Protein AF-A0AB94IFJ3-F1 (afdb_monomer)

Structure (mmCIF, N/CA/C/O backbone):
data_AF-A0AB94IFJ3-F1
#
_entry.id   AF-A0AB94IFJ3-F1
#
loop_
_atom_site.group_PDB
_atom_site.id
_atom_site.type_symbol
_atom_site.label_atom_id
_atom_site.label_alt_id
_atom_site.label_comp_id
_atom_site.label_asym_id
_atom_site.label_entity_id
_atom_site.label_seq_id
_atom_site.pdbx_PDB_ins_code
_atom_site.Cartn_x
_atom_site.Cartn_y
_atom_site.Cartn_z
_atom_site.occupancy
_atom_site.B_iso_or_equiv
_atom_site.auth_seq_id
_atom_site.auth_comp_id
_atom_site.auth_asym_id
_atom_site.auth_atom_id
_atom_site.pdbx_PDB_model_num
ATOM 1 N N . MET A 1 1 ? -1.907 4.725 -24.377 1.00 46.44 1 MET A N 1
ATOM 2 C CA . MET A 1 1 ? -1.019 4.806 -23.190 1.00 46.44 1 MET A CA 1
ATOM 3 C C . MET A 1 1 ? -0.838 3.401 -22.624 1.00 46.44 1 MET A C 1
ATOM 5 O O . MET A 1 1 ? -1.843 2.729 -22.458 1.00 46.44 1 MET A O 1
ATOM 9 N N . LYS A 1 2 ? 0.391 2.929 -22.352 1.00 56.12 2 LYS A N 1
ATOM 10 C CA . LYS A 1 2 ? 0.575 1.689 -21.567 1.00 56.12 2 LYS A CA 1
ATOM 11 C C . LYS A 1 2 ? 0.116 1.982 -20.137 1.00 56.12 2 LYS A C 1
ATOM 13 O O . LYS A 1 2 ? 0.601 2.960 -19.565 1.00 56.12 2 LYS A O 1
ATOM 18 N N . ALA A 1 3 ? -0.823 1.201 -19.607 1.00 54.91 3 ALA A N 1
ATOM 19 C CA . ALA A 1 3 ? -1.236 1.318 -18.214 1.00 54.91 3 ALA A CA 1
ATOM 20 C C . ALA A 1 3 ? 0.004 1.197 -17.303 1.00 54.91 3 ALA A C 1
ATOM 22 O O . ALA A 1 3 ? 0.917 0.433 -17.637 1.00 54.91 3 ALA A O 1
ATOM 23 N N . PRO A 1 4 ? 0.096 1.973 -16.209 1.00 64.62 4 PRO A N 1
ATOM 24 C CA . PRO A 1 4 ? 1.156 1.773 -15.228 1.00 64.62 4 PRO A CA 1
ATOM 25 C C . PRO A 1 4 ? 1.127 0.315 -14.757 1.00 64.62 4 PRO A C 1
ATOM 27 O O . PRO A 1 4 ? 0.069 -0.199 -14.403 1.00 64.62 4 PRO A O 1
ATOM 30 N N . THR A 1 5 ? 2.278 -0.359 -14.797 1.00 79.06 5 THR A N 1
ATOM 31 C CA . THR A 1 5 ? 2.421 -1.705 -14.237 1.00 79.06 5 THR A CA 1
ATOM 32 C C . THR A 1 5 ? 2.207 -1.629 -12.731 1.00 79.06 5 THR A C 1
ATOM 34 O O . THR A 1 5 ? 2.617 -0.659 -12.090 1.00 79.06 5 THR A O 1
ATOM 37 N N . GLY A 1 6 ? 1.537 -2.624 -12.161 1.00 85.62 6 GLY A N 1
ATOM 38 C CA . GLY A 1 6 ? 1.094 -2.573 -10.777 1.00 85.62 6 GLY A CA 1
ATOM 39 C C . GLY A 1 6 ? 0.359 -3.832 -10.351 1.00 85.62 6 GLY A C 1
ATOM 40 O O . GLY A 1 6 ? 0.131 -4.721 -11.170 1.00 85.62 6 GLY A O 1
ATOM 41 N N . TYR A 1 7 ? 0.006 -3.891 -9.075 1.00 92.44 7 TYR A N 1
ATOM 42 C CA . TYR A 1 7 ? -0.813 -4.953 -8.500 1.00 92.44 7 TYR A CA 1
ATOM 43 C C . TYR A 1 7 ? -1.698 -4.387 -7.391 1.00 92.44 7 TYR A C 1
ATOM 45 O O . TYR A 1 7 ? -1.360 -3.377 -6.762 1.00 92.44 7 TYR A O 1
ATOM 53 N N . ASP A 1 8 ? -2.817 -5.068 -7.166 1.00 94.50 8 ASP A N 1
ATOM 54 C CA . ASP A 1 8 ? -3.798 -4.737 -6.142 1.00 94.50 8 ASP A CA 1
ATOM 55 C C . ASP A 1 8 ? -3.830 -5.859 -5.106 1.00 94.50 8 ASP A C 1
ATOM 57 O O . ASP A 1 8 ? -3.696 -7.033 -5.459 1.00 94.50 8 ASP A O 1
ATOM 61 N N . TYR A 1 9 ? -3.997 -5.506 -3.836 1.00 95.38 9 TYR A N 1
ATOM 62 C CA . TYR A 1 9 ? -4.207 -6.471 -2.759 1.00 95.38 9 TYR A CA 1
ATOM 63 C C . TYR A 1 9 ? -4.936 -5.821 -1.583 1.00 95.38 9 TYR A C 1
ATOM 65 O O . TYR A 1 9 ? -4.997 -4.595 -1.472 1.00 95.38 9 TYR A O 1
ATOM 73 N N . GLU A 1 10 ? -5.482 -6.647 -0.699 1.00 94.56 10 GLU A N 1
ATOM 74 C CA . GLU A 1 10 ? -6.151 -6.210 0.522 1.00 94.56 10 GLU A CA 1
ATOM 75 C C . GLU A 1 10 ? -5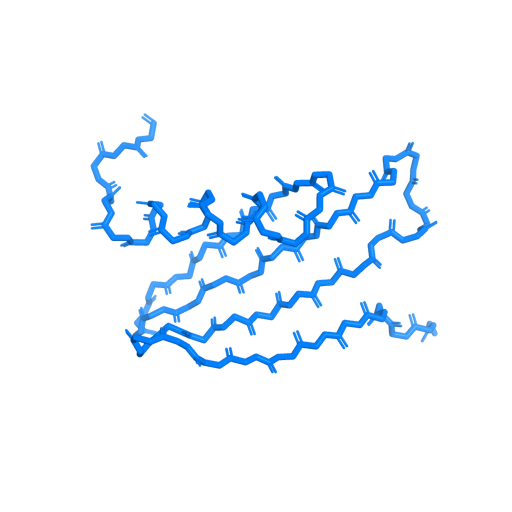.423 -6.773 1.744 1.00 94.56 10 GLU A C 1
ATOM 77 O O . GLU A 1 10 ? -5.016 -7.933 1.752 1.00 94.56 10 GLU A O 1
ATOM 82 N N . GLU A 1 11 ? -5.241 -5.941 2.767 1.00 92.81 11 GLU A N 1
ATOM 83 C CA . GLU A 1 11 ? -4.666 -6.325 4.058 1.00 92.81 11 GLU A CA 1
ATOM 84 C C . GLU A 1 11 ? -5.387 -5.540 5.162 1.00 92.81 11 GLU A C 1
ATOM 86 O O . GLU A 1 11 ? -5.523 -4.322 5.055 1.00 92.81 11 GLU A O 1
ATOM 91 N N . ASP A 1 12 ? -5.861 -6.218 6.212 1.00 90.81 12 ASP A N 1
ATOM 92 C CA . ASP A 1 12 ? -6.545 -5.605 7.364 1.00 90.81 12 ASP A CA 1
ATOM 93 C C . ASP A 1 12 ? -7.737 -4.686 6.992 1.00 90.81 12 ASP A C 1
ATOM 95 O O . ASP A 1 12 ? -7.956 -3.646 7.616 1.00 90.81 12 ASP A O 1
ATOM 99 N N . GLY A 1 13 ? -8.498 -5.024 5.941 1.00 91.50 13 GLY A N 1
ATOM 100 C CA . GLY A 1 13 ? -9.608 -4.194 5.441 1.00 91.50 13 GLY A CA 1
ATOM 101 C C . GLY A 1 13 ? -9.161 -2.898 4.747 1.00 91.50 13 GLY A C 1
ATOM 102 O O . GLY A 1 13 ? -9.950 -1.959 4.582 1.00 91.50 13 GLY A O 1
ATOM 103 N 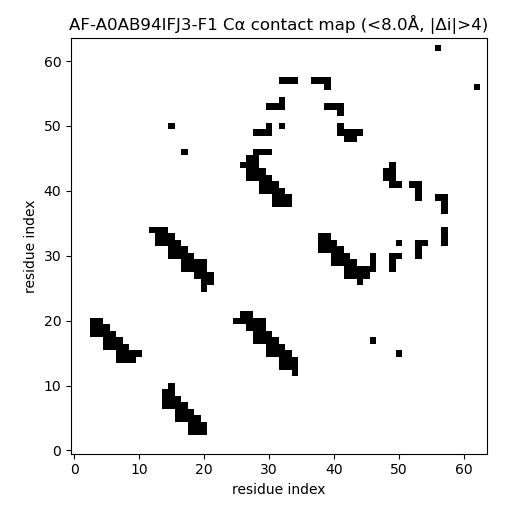N . ILE A 1 14 ? -7.884 -2.817 4.364 1.00 94.31 14 ILE A N 1
ATOM 104 C CA . ILE A 1 14 ? -7.305 -1.732 3.576 1.00 94.31 14 ILE A CA 1
ATOM 105 C C . ILE A 1 14 ? -7.004 -2.257 2.173 1.00 94.31 14 ILE A C 1
ATOM 107 O O . ILE A 1 14 ? -6.196 -3.166 1.990 1.00 94.31 14 ILE A O 1
ATOM 111 N N . LEU A 1 15 ? -7.619 -1.637 1.169 1.00 96.44 15 LEU A N 1
ATOM 112 C CA . LEU A 1 15 ? -7.351 -1.914 -0.235 1.00 96.44 15 LEU A CA 1
ATOM 113 C C . LEU A 1 15 ? -6.131 -1.113 -0.696 1.00 96.44 15 LEU A C 1
ATOM 115 O O . LEU A 1 15 ? -6.150 0.122 -0.686 1.00 96.44 15 LEU A O 1
ATOM 119 N N . TYR A 1 16 ? -5.093 -1.813 -1.140 1.00 95.81 16 TYR A N 1
ATOM 120 C CA . TYR A 1 16 ? -3.873 -1.244 -1.693 1.00 95.81 16 TYR A CA 1
ATOM 121 C C . TYR A 1 16 ? -3.824 -1.429 -3.206 1.00 95.81 16 TYR A C 1
ATOM 123 O O . TYR A 1 16 ? -4.061 -2.515 -3.727 1.00 95.81 16 TYR A O 1
ATOM 131 N N . ARG A 1 17 ? -3.432 -0.368 -3.910 1.00 95.50 17 ARG A N 1
ATOM 132 C CA . ARG A 1 17 ? -3.075 -0.393 -5.328 1.00 95.50 17 ARG A CA 1
ATOM 133 C C . ARG A 1 17 ? -1.682 0.187 -5.509 1.00 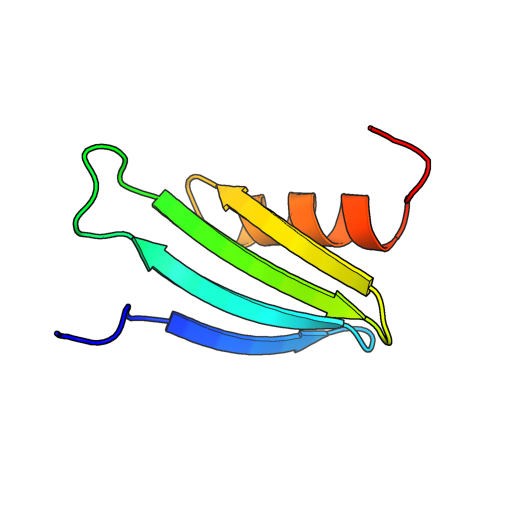95.50 17 ARG A C 1
ATOM 135 O O . ARG A 1 17 ? -1.446 1.368 -5.232 1.00 95.50 17 ARG A O 1
ATOM 142 N N . VAL A 1 18 ? -0.760 -0.648 -5.972 1.00 93.31 18 VAL A N 1
ATOM 143 C CA . VAL A 1 18 ? 0.654 -0.315 -6.160 1.00 93.31 18 VAL A CA 1
ATOM 144 C C . VAL A 1 18 ? 0.915 -0.021 -7.631 1.00 93.31 18 VAL A C 1
ATOM 146 O O . VAL A 1 18 ? 0.561 -0.813 -8.494 1.00 93.31 18 VAL A O 1
ATOM 149 N N . PHE A 1 19 ? 1.578 1.095 -7.923 1.00 91.19 19 PHE A N 1
ATOM 150 C CA . PHE A 1 19 ? 1.968 1.504 -9.268 1.00 91.19 19 PHE A CA 1
ATOM 151 C C . PHE A 1 19 ? 3.486 1.666 -9.365 1.00 91.19 19 PHE A C 1
ATOM 153 O O . PHE A 1 19 ? 4.091 2.435 -8.611 1.00 91.19 19 PHE A O 1
ATOM 160 N N . TYR A 1 20 ? 4.093 1.013 -10.353 1.00 87.06 20 TYR A N 1
ATOM 161 C CA . TYR A 1 20 ? 5.496 1.194 -10.707 1.00 87.06 20 TYR A CA 1
ATOM 162 C C . TYR A 1 20 ? 5.649 2.376 -11.669 1.00 87.06 20 TYR A C 1
ATOM 164 O O . TYR A 1 20 ? 5.208 2.344 -12.822 1.00 87.06 20 TYR A O 1
ATOM 172 N N . ILE A 1 21 ? 6.299 3.445 -11.211 1.00 83.06 21 ILE A N 1
ATOM 173 C CA . ILE A 1 21 ? 6.533 4.640 -12.021 1.00 83.06 21 ILE A CA 1
ATOM 174 C C . ILE A 1 21 ? 7.886 4.495 -12.723 1.00 83.06 21 ILE A C 1
ATOM 176 O O . ILE A 1 21 ? 8.930 4.888 -12.206 1.00 83.06 21 ILE A O 1
ATOM 180 N N . HIS A 1 22 ? 7.857 3.938 -13.935 1.00 66.62 22 HIS A N 1
ATOM 181 C CA . HIS A 1 22 ? 9.054 3.756 -14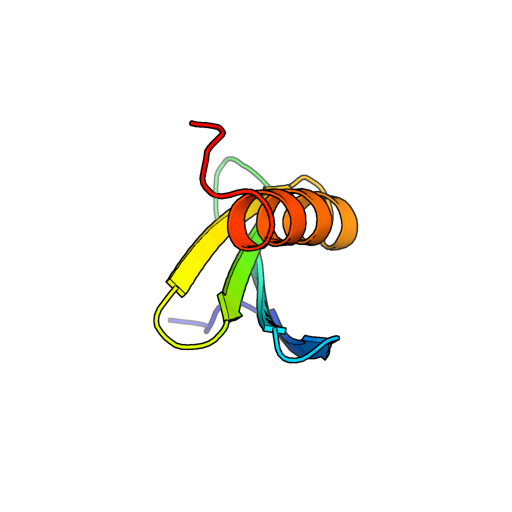.768 1.00 66.62 22 HIS A CA 1
ATOM 182 C C . HIS A 1 22 ? 9.381 4.950 -15.684 1.00 66.62 22 HIS A C 1
ATOM 184 O O . HIS A 1 22 ? 10.488 5.016 -16.210 1.00 66.62 22 HIS A O 1
ATOM 190 N N . LYS A 1 23 ? 8.440 5.885 -15.903 1.00 63.56 23 LYS A N 1
ATOM 191 C CA . LYS A 1 23 ? 8.554 6.956 -16.921 1.00 63.56 23 LYS A CA 1
ATOM 192 C C . LYS A 1 23 ? 8.761 8.379 -16.377 1.00 63.56 23 LYS A C 1
ATOM 194 O O . LYS A 1 23 ? 8.794 9.322 -17.159 1.00 63.56 23 LYS A O 1
ATOM 199 N N . SER A 1 24 ? 8.877 8.555 -15.064 1.00 57.25 24 SER A N 1
ATOM 200 C CA . SER A 1 24 ? 9.152 9.860 -14.444 1.00 57.25 24 SER A CA 1
ATOM 201 C C . SER A 1 24 ? 10.661 10.058 -14.255 1.00 57.25 24 SER A C 1
ATOM 203 O O . SER A 1 24 ? 11.386 9.080 -14.077 1.00 57.25 24 SER A O 1
ATOM 205 N N . LYS A 1 25 ? 11.133 11.318 -14.214 1.00 57.62 25 LYS A N 1
ATOM 206 C CA . LYS A 1 25 ? 12.499 11.673 -13.756 1.00 57.62 25 LYS A CA 1
ATOM 207 C C . LYS A 1 25 ? 12.815 11.089 -12.369 1.00 57.62 25 LYS A C 1
ATOM 209 O O . LYS A 1 25 ? 13.976 10.935 -12.010 1.00 57.62 25 LYS A O 1
ATOM 214 N N . ILE A 1 26 ? 11.776 10.741 -11.613 1.00 57.22 26 ILE A N 1
ATOM 215 C CA . ILE A 1 26 ? 11.841 10.064 -10.328 1.00 57.22 26 ILE A CA 1
ATOM 216 C C . ILE A 1 26 ? 11.384 8.619 -10.552 1.00 57.22 26 ILE A C 1
ATOM 218 O O . ILE A 1 26 ? 10.188 8.356 -10.695 1.00 57.22 26 ILE A O 1
ATOM 222 N N . LYS A 1 27 ? 12.335 7.679 -10.594 1.00 64.56 27 LYS A N 1
ATOM 223 C CA . LYS A 1 27 ? 12.016 6.251 -10.459 1.00 64.56 27 LYS A CA 1
ATOM 224 C C . LYS A 1 27 ? 11.417 6.049 -9.070 1.00 64.56 27 LYS A C 1
ATOM 226 O O . LYS A 1 27 ? 12.034 6.442 -8.081 1.00 64.56 27 LYS A O 1
ATOM 231 N N . GLY A 1 28 ? 10.230 5.462 -8.986 1.00 81.69 28 GLY A N 1
ATOM 232 C CA . GLY A 1 28 ? 9.581 5.277 -7.696 1.00 81.69 28 GLY A CA 1
ATOM 233 C C . GLY A 1 28 ? 8.329 4.424 -7.756 1.00 81.69 28 GLY A C 1
ATOM 234 O O . GLY A 1 28 ? 7.832 4.065 -8.824 1.00 81.69 28 GLY A O 1
ATOM 235 N N . ILE A 1 29 ? 7.827 4.112 -6.572 1.00 89.88 29 ILE A N 1
ATOM 236 C CA . ILE A 1 29 ? 6.569 3.416 -6.361 1.00 89.88 29 ILE A CA 1
ATOM 237 C C . ILE A 1 29 ? 5.552 4.422 -5.849 1.00 89.88 29 ILE A C 1
ATOM 239 O O . ILE A 1 29 ? 5.854 5.207 -4.951 1.00 89.88 29 ILE A O 1
ATOM 243 N N . LYS A 1 30 ? 4.350 4.383 -6.415 1.00 91.88 30 LYS A N 1
ATOM 244 C CA . LYS A 1 30 ? 3.178 5.084 -5.896 1.00 91.88 30 LYS A CA 1
ATOM 245 C C . LYS A 1 30 ? 2.216 4.051 -5.343 1.00 91.88 30 LYS A C 1
ATOM 247 O O . LYS A 1 30 ? 1.895 3.092 -6.034 1.00 91.88 30 LYS A O 1
ATOM 252 N N . VAL A 1 31 ? 1.735 4.262 -4.131 1.00 94.31 31 VAL A N 1
ATOM 253 C CA . VAL A 1 31 ? 0.733 3.406 -3.499 1.00 94.31 31 VAL A CA 1
ATOM 254 C C . VAL A 1 31 ? -0.490 4.241 -3.207 1.00 9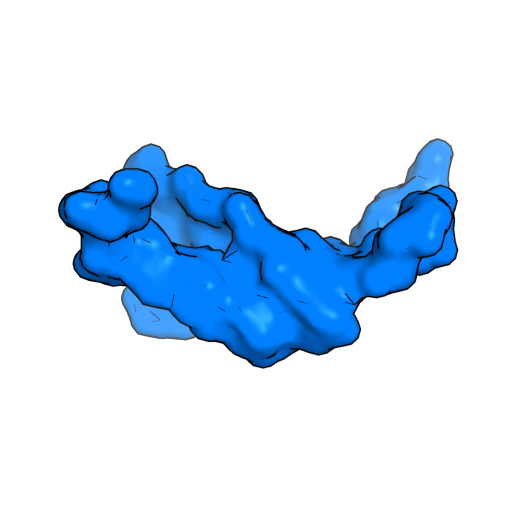4.31 31 VAL A C 1
ATOM 256 O O . VAL A 1 31 ? -0.395 5.309 -2.611 1.00 94.31 31 VAL A O 1
ATOM 259 N N . MET A 1 32 ? -1.640 3.752 -3.643 1.00 94.81 32 MET A N 1
ATOM 260 C CA . MET A 1 32 ? -2.938 4.217 -3.189 1.00 94.81 32 MET A CA 1
ATOM 261 C C . MET A 1 32 ? -3.438 3.221 -2.152 1.00 94.81 32 MET A C 1
ATOM 263 O O . MET A 1 32 ? -3.449 2.026 -2.425 1.00 94.81 32 MET A O 1
ATOM 267 N N . ALA A 1 33 ? -3.838 3.704 -0.983 1.00 95.88 33 ALA A N 1
ATOM 268 C CA . ALA A 1 33 ? -4.431 2.874 0.053 1.00 95.88 33 ALA A CA 1
ATOM 269 C C . ALA A 1 33 ? -5.796 3.446 0.438 1.00 95.88 33 ALA A C 1
ATOM 271 O O . ALA A 1 33 ? -5.930 4.659 0.632 1.00 95.88 33 ALA A O 1
ATOM 272 N N . ARG A 1 34 ? -6.808 2.586 0.542 1.00 95.06 34 ARG A N 1
ATOM 273 C CA . ARG A 1 34 ? -8.189 2.964 0.847 1.00 95.06 34 ARG A CA 1
ATOM 274 C C . ARG A 1 34 ? -8.745 2.104 1.973 1.00 95.06 34 ARG A C 1
ATOM 276 O O . ARG A 1 34 ? -8.666 0.887 1.907 1.00 95.06 34 ARG A O 1
ATOM 283 N N . SER A 1 35 ? -9.369 2.741 2.956 1.00 93.75 35 SER A N 1
ATOM 284 C CA . SER A 1 35 ? -10.154 2.075 3.997 1.00 93.75 35 SER A CA 1
ATOM 285 C C . SER A 1 35 ? -11.471 2.830 4.173 1.00 93.75 35 SER A C 1
ATOM 287 O O . SER A 1 35 ? -11.477 4.031 4.464 1.00 93.75 35 SER A O 1
ATOM 289 N N . GLY A 1 36 ? -12.593 2.161 3.888 1.00 89.00 36 GLY A N 1
ATOM 290 C CA . GLY A 1 36 ? -13.919 2.785 3.831 1.00 89.00 36 GLY A CA 1
ATOM 291 C C . GLY A 1 36 ? -13.970 4.000 2.890 1.00 89.00 36 GLY A C 1
ATOM 292 O O . GLY A 1 36 ? -13.696 3.900 1.686 1.00 89.00 36 GLY A O 1
ATOM 293 N N . ASN A 1 37 ? -14.305 5.165 3.455 1.00 89.69 37 ASN A N 1
ATOM 294 C CA . ASN A 1 37 ? -14.392 6.447 2.740 1.00 89.69 37 ASN A CA 1
ATOM 295 C C . ASN A 1 37 ? -13.068 7.226 2.691 1.00 89.69 37 ASN A C 1
ATOM 297 O O . ASN A 1 37 ? -13.001 8.279 2.058 1.00 89.69 37 ASN A O 1
ATOM 301 N N . ARG A 1 38 ? -12.010 6.737 3.347 1.00 90.00 38 ARG A N 1
ATOM 302 C CA . ARG A 1 38 ? -10.715 7.417 3.403 1.00 90.00 38 ARG A CA 1
ATOM 303 C C . ARG A 1 38 ? -9.753 6.807 2.393 1.00 90.00 38 ARG A C 1
ATOM 305 O O . ARG A 1 38 ? -9.643 5.590 2.274 1.00 90.00 38 ARG A O 1
ATOM 312 N N . MET A 1 39 ? -9.024 7.668 1.695 1.00 94.56 39 MET A N 1
ATOM 313 C CA . MET A 1 39 ? -8.005 7.282 0.729 1.00 94.56 39 MET A CA 1
ATOM 314 C C . MET A 1 39 ? -6.761 8.140 0.934 1.00 94.56 39 MET A C 1
ATOM 316 O O . MET A 1 39 ? -6.863 9.350 1.129 1.00 94.56 39 MET A O 1
ATOM 320 N N . VAL A 1 40 ? -5.593 7.513 0.864 1.00 94.25 40 VAL A N 1
ATOM 321 C CA . VAL A 1 40 ? -4.295 8.189 0.886 1.00 94.25 40 VAL A CA 1
ATOM 322 C C . VAL A 1 40 ? -3.456 7.718 -0.292 1.00 94.25 40 VAL A C 1
ATOM 324 O O . VAL A 1 40 ? -3.618 6.601 -0.790 1.00 94.25 40 VAL A O 1
ATOM 327 N N . ILE A 1 41 ? -2.559 8.583 -0.747 1.00 93.44 41 ILE A N 1
ATOM 328 C CA . ILE A 1 41 ? -1.614 8.282 -1.815 1.00 93.44 41 ILE A CA 1
ATOM 329 C C . ILE A 1 41 ? -0.229 8.621 -1.298 1.00 93.44 41 ILE A C 1
ATOM 331 O O . ILE A 1 41 ? -0.000 9.748 -0.874 1.00 93.44 41 ILE A O 1
ATOM 335 N N . GLU A 1 42 ? 0.687 7.667 -1.383 1.00 93.69 42 GLU A N 1
ATOM 336 C CA . GLU A 1 42 ? 2.061 7.830 -0.925 1.00 93.69 42 GLU A CA 1
ATOM 337 C C . GLU A 1 42 ? 3.077 7.355 -1.951 1.00 93.69 42 GLU A C 1
ATOM 339 O O . GLU A 1 42 ? 2.778 6.559 -2.846 1.00 93.69 42 GLU A O 1
ATOM 344 N N . TYR A 1 43 ? 4.300 7.858 -1.795 1.00 91.50 43 TYR A N 1
ATOM 345 C CA . TYR A 1 43 ? 5.423 7.538 -2.665 1.00 91.50 43 TYR A CA 1
ATOM 346 C C . TYR A 1 43 ? 6.581 6.928 -1.872 1.00 91.50 43 TYR A C 1
ATOM 348 O O . TYR A 1 43 ? 6.865 7.285 -0.721 1.00 91.50 43 TYR A O 1
ATOM 356 N N . GLY A 1 44 ? 7.295 6.008 -2.510 1.00 89.50 44 GLY A N 1
ATOM 357 C CA . GLY A 1 44 ? 8.443 5.336 -1.916 1.00 89.50 44 GLY A CA 1
ATOM 358 C C . GLY A 1 44 ? 9.433 4.854 -2.961 1.00 89.50 44 GLY A C 1
ATOM 359 O O . GLY A 1 44 ? 9.143 4.817 -4.159 1.00 89.50 44 GLY A O 1
ATOM 360 N N . ARG A 1 45 ? 10.622 4.471 -2.498 1.00 88.81 45 ARG A N 1
ATOM 361 C CA . ARG A 1 45 ? 11.653 3.853 -3.344 1.00 88.81 45 ARG A CA 1
ATOM 362 C C . ARG A 1 45 ? 11.321 2.394 -3.657 1.00 88.81 45 ARG A C 1
ATOM 364 O O . ARG A 1 45 ? 11.752 1.874 -4.679 1.00 88.81 45 ARG A O 1
ATOM 371 N N . ASN A 1 46 ? 10.545 1.749 -2.788 1.00 90.00 46 ASN A N 1
ATOM 372 C CA . ASN A 1 46 ? 10.029 0.392 -2.946 1.00 90.00 46 ASN A CA 1
ATOM 373 C C . ASN A 1 46 ? 8.571 0.304 -2.437 1.00 90.00 46 ASN A C 1
ATOM 375 O O . ASN A 1 46 ? 8.114 1.227 -1.751 1.00 90.00 46 ASN A O 1
ATOM 379 N N . PRO A 1 47 ? 7.828 -0.773 -2.770 1.00 90.75 47 PRO A N 1
ATOM 380 C CA . PRO A 1 47 ? 6.424 -0.901 -2.385 1.00 90.75 47 PRO A CA 1
ATOM 381 C C . PRO A 1 47 ? 6.213 -0.880 -0.875 1.00 90.75 47 PRO A C 1
ATOM 383 O O . PRO A 1 47 ? 5.372 -0.127 -0.398 1.00 90.75 47 PRO A O 1
ATOM 386 N N . ASN A 1 48 ? 7.032 -1.611 -0.117 1.00 91.62 48 ASN A N 1
ATOM 387 C CA . ASN A 1 48 ? 6.895 -1.717 1.337 1.00 91.62 48 ASN A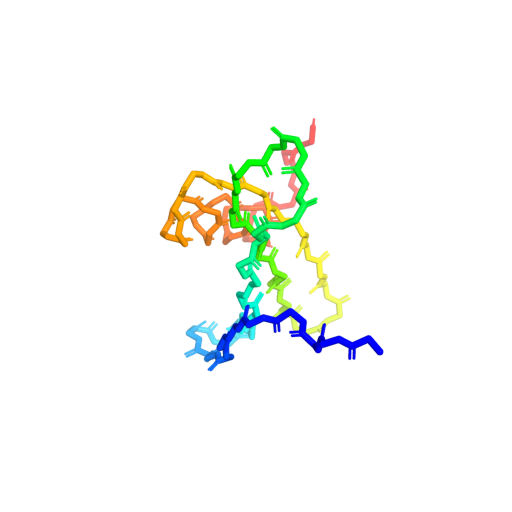 CA 1
ATOM 388 C C . ASN A 1 48 ? 7.022 -0.357 2.034 1.00 91.62 48 ASN A C 1
ATOM 390 O O . ASN A 1 48 ? 6.272 -0.060 2.961 1.00 91.62 48 ASN A O 1
ATOM 394 N N . GLU A 1 49 ? 7.939 0.498 1.578 1.00 93.25 49 GLU A N 1
ATOM 395 C CA . GLU A 1 49 ? 8.106 1.851 2.107 1.00 93.25 49 GLU A CA 1
ATOM 396 C C . GLU A 1 49 ? 6.850 2.704 1.872 1.00 93.25 49 GLU A C 1
ATOM 398 O O . GLU A 1 49 ? 6.345 3.337 2.801 1.00 93.25 49 GLU A O 1
ATOM 403 N N . ALA A 1 50 ? 6.331 2.704 0.641 1.00 92.81 50 ALA A N 1
ATOM 404 C CA . ALA A 1 50 ? 5.146 3.474 0.273 1.00 92.81 50 ALA A CA 1
ATOM 405 C C . ALA A 1 50 ? 3.883 2.957 0.989 1.00 92.81 50 ALA A C 1
ATOM 407 O O . ALA A 1 50 ? 3.104 3.753 1.511 1.00 92.81 50 ALA A O 1
ATOM 408 N N . VAL A 1 51 ? 3.724 1.633 1.096 1.00 94.19 51 VAL A N 1
ATOM 409 C CA . VAL A 1 51 ? 2.647 0.975 1.855 1.00 94.19 51 VAL A CA 1
ATOM 410 C C . VAL A 1 51 ? 2.720 1.349 3.330 1.00 94.19 51 VAL A C 1
ATOM 412 O O . VAL A 1 51 ? 1.707 1.731 3.907 1.00 94.19 51 VAL A O 1
ATOM 415 N N . LYS A 1 52 ? 3.908 1.308 3.947 1.00 94.38 52 LYS A N 1
ATOM 416 C CA . LYS A 1 52 ? 4.083 1.651 5.365 1.00 94.38 52 LYS A CA 1
ATOM 417 C C . LYS A 1 52 ? 3.693 3.102 5.653 1.00 94.38 52 LYS A C 1
ATOM 419 O O . LYS A 1 52 ? 3.019 3.358 6.651 1.00 94.38 52 LYS A O 1
ATOM 424 N N . LYS A 1 53 ? 4.071 4.046 4.781 1.00 93.62 53 LYS A N 1
ATOM 425 C CA . LYS A 1 53 ? 3.645 5.455 4.885 1.00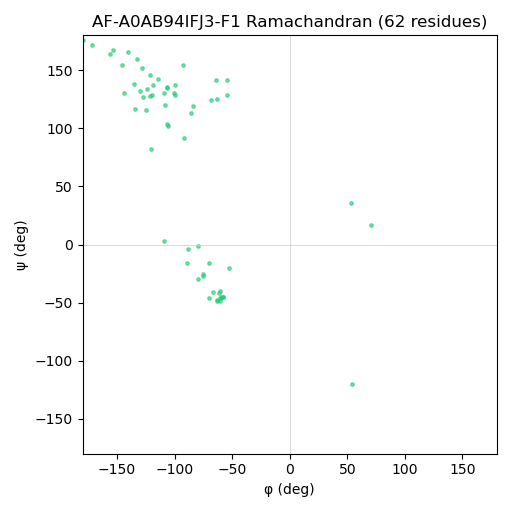 93.62 53 LYS A CA 1
ATOM 426 C C . LYS A 1 53 ? 2.129 5.588 4.735 1.00 93.62 53 LYS A C 1
ATOM 428 O O . LYS A 1 53 ? 1.489 6.205 5.584 1.0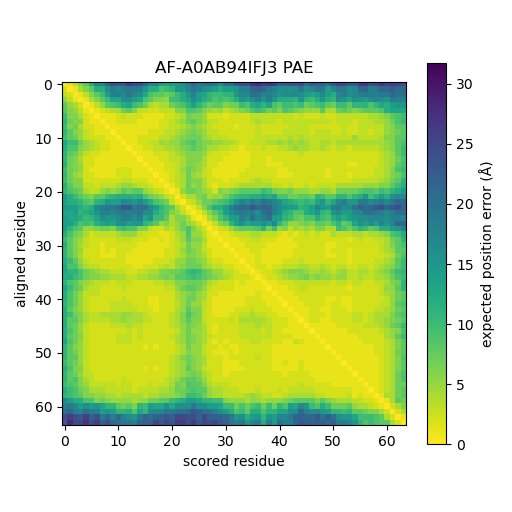0 93.62 53 LYS A O 1
ATOM 433 N N . ALA A 1 54 ? 1.557 4.943 3.718 1.00 93.56 54 ALA A N 1
ATOM 434 C CA . ALA A 1 54 ? 0.122 4.970 3.458 1.00 93.56 54 ALA A CA 1
ATOM 435 C C . ALA A 1 54 ? -0.687 4.384 4.631 1.00 93.56 54 ALA A C 1
ATOM 437 O O . ALA A 1 54 ? -1.610 5.026 5.129 1.00 93.56 54 ALA A O 1
ATOM 438 N N . LYS A 1 55 ? -0.298 3.206 5.137 1.00 93.19 55 LYS A N 1
ATOM 439 C CA . LYS A 1 55 ? -0.920 2.545 6.296 1.00 93.19 55 LYS A CA 1
ATOM 440 C C . LYS A 1 55 ? -0.859 3.443 7.531 1.00 93.19 55 LYS A C 1
ATOM 442 O O . LYS A 1 55 ? -1.875 3.643 8.189 1.00 93.19 55 LYS A O 1
ATOM 447 N N . LYS A 1 56 ? 0.299 4.060 7.803 1.00 92.56 56 LYS A N 1
ATOM 448 C CA . LYS A 1 56 ? 0.462 4.987 8.933 1.00 92.56 56 LYS A CA 1
ATOM 449 C C . LYS A 1 56 ? -0.518 6.166 8.860 1.00 92.56 56 LYS A C 1
ATOM 451 O O . LYS A 1 56 ? -1.125 6.478 9.877 1.00 92.56 56 LYS A O 1
ATOM 456 N N . LEU A 1 57 ? -0.692 6.789 7.691 1.00 90.69 57 LEU A N 1
ATOM 457 C CA . LEU A 1 57 ? -1.590 7.943 7.500 1.00 90.69 57 LEU A CA 1
ATOM 458 C C . LEU A 1 57 ? -3.082 7.582 7.454 1.00 90.69 57 LEU A C 1
ATOM 460 O O . LEU A 1 57 ? -3.940 8.420 7.759 1.00 90.69 57 LEU A O 1
ATOM 464 N N . LEU A 1 58 ? -3.405 6.356 7.041 1.00 89.69 58 LEU A N 1
ATOM 465 C CA . LEU A 1 58 ? -4.768 5.834 7.113 1.00 89.69 58 LEU A CA 1
ATOM 466 C C . LEU A 1 58 ? -5.189 5.571 8.554 1.00 89.69 58 LEU A C 1
ATOM 468 O O . LEU A 1 58 ? -6.278 5.989 8.933 1.00 89.69 58 LEU A O 1
ATOM 472 N N . LEU A 1 59 ? -4.323 4.923 9.336 1.00 86.56 59 LEU A N 1
ATOM 473 C CA . LEU A 1 59 ? -4.616 4.535 10.716 1.00 86.56 59 LEU A CA 1
ATOM 474 C C . LEU A 1 59 ? -4.467 5.697 11.710 1.00 86.56 59 LEU A C 1
ATOM 476 O O . LEU A 1 59 ? -5.179 5.730 12.706 1.00 86.56 59 LEU A O 1
ATOM 480 N N . ASN A 1 60 ? -3.580 6.664 11.438 1.00 86.25 60 ASN A N 1
ATOM 481 C CA . ASN A 1 60 ? -3.335 7.824 12.303 1.00 86.25 60 ASN A CA 1
ATOM 482 C C . ASN A 1 60 ? -3.623 9.138 11.556 1.00 86.25 60 ASN A C 1
ATOM 484 O O . ASN A 1 60 ? -2.709 9.780 11.028 1.00 86.25 60 ASN A O 1
ATOM 488 N N . PRO A 1 61 ? -4.897 9.559 11.490 1.00 69.88 61 PRO A N 1
ATOM 489 C CA . PRO A 1 61 ? -5.311 10.721 10.712 1.00 69.88 61 PRO A CA 1
ATOM 490 C C . PRO A 1 61 ? -4.847 12.071 11.277 1.00 69.88 61 PRO A C 1
ATOM 492 O O . PRO A 1 61 ? -4.870 13.054 10.541 1.00 69.88 61 PRO A O 1
ATOM 495 N N . SER A 1 62 ? -4.418 12.121 12.542 1.00 65.25 62 SER A N 1
ATOM 496 C CA . SER A 1 62 ? -4.043 13.347 13.265 1.00 65.25 62 SER A CA 1
ATOM 497 C C . SER A 1 62 ? -2.638 13.874 12.949 1.00 65.25 62 SER A C 1
ATOM 499 O O . SER A 1 62 ? -2.232 14.896 13.491 1.00 65.25 62 SER A O 1
ATOM 501 N N . THR A 1 63 ? -1.882 13.185 12.096 1.00 54.94 63 THR A N 1
ATOM 502 C CA . THR A 1 63 ? -0.536 13.594 11.671 1.00 54.94 63 THR A CA 1
ATOM 503 C C . THR A 1 63 ? -0.585 14.126 10.248 1.00 54.94 63 THR A C 1
ATOM 505 O O . THR A 1 63 ? -0.656 13.341 9.301 1.00 54.94 63 THR A O 1
ATOM 508 N N . LYS A 1 64 ? -0.550 15.450 10.103 1.00 51.00 64 LYS A N 1
ATOM 509 C CA . LYS A 1 64 ? -0.305 16.142 8.840 1.00 51.00 64 LYS A CA 1
ATOM 510 C C . LYS A 1 64 ? 0.745 17.218 9.063 1.00 51.00 64 LYS A C 1
ATOM 512 O O . LYS A 1 64 ? 0.668 17.867 10.127 1.00 51.00 64 LYS A O 1
#

pLDDT: mean 84.5, std 14.06, range [46.44, 96.44]

Foldseek 3Di:
DPPFDWDWDDDPQKTKIKGQDPPDPDGWIWIWIDHDPDIDIAIDRDPVVRVVVRVCCVVPVPDD

Organism: NCBI:txid1131730

Solvent-accessible surface area (backbone atoms only — no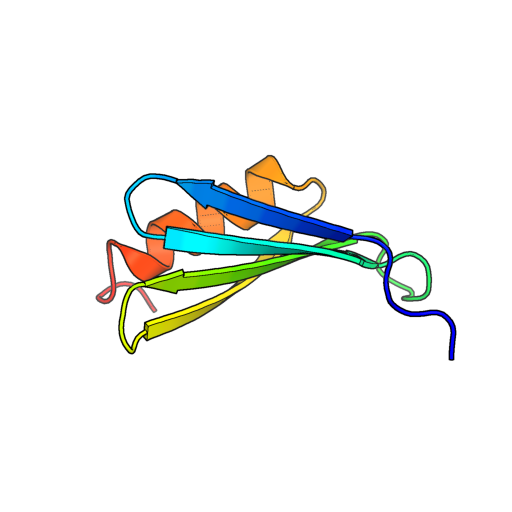t comparable to full-atom values): 3733 Å² total; per-residue (Å²): 131,84,74,72,54,64,56,72,52,74,55,97,78,29,44,36,40,39,33,52,38,83,87,50,101,61,72,31,22,41,24,39,34,32,43,91,94,45,73,44,74,28,68,22,86,41,64,69,56,7,46,52,53,27,51,49,50,68,77,42,72,89,69,129

Secondary structure (DSSP, 8-state):
-PPPPEEEEEETTEEEEEEEE-SSSS-EEEEEEEETTEEEEEEESSHHHHHHHHHHHHH-TT--

Mean predicted aligned error: 5.84 Å

Nearest PDB structures (foldseek):
  3llh-assembly2_B  TM=6.946E-01  e=6.694E-01  Homo sapiens
  5fgo-assembly3_F  TM=5.730E-01  e=8.957E-01  Drosophila melanogaster
  8chw-assembly1_A  TM=5.462E-01  e=1.067E+00  Homo sapiens
  3k44-assembly4_D  TM=5.085E-01  e=1.513E+00  Drosophila melanogaster
  3k44-assembly1_A  TM=5.576E-01  e=2.146E+00  Drosophila melanogaster

Radius of gyration: 11.87 Å; Cα contacts (8 Å, |Δi|>4): 112; chains: 1; bounding box: 27×23×36 Å

Sequence (64 aa):
MKAPTGYDYEEDGILYRVFYIHKSKIKGIKVMARSGNRMVIEYGRNPNEAVKKAKKLLLNPSTK